Protein AF-A9DGT6-F1 (afdb_monomer_lite)

Structure (mmCIF, N/CA/C/O backbone):
data_AF-A9DGT6-F1
#
_entry.id   AF-A9DGT6-F1
#
loop_
_atom_site.group_PDB
_atom_site.id
_atom_site.type_symbol
_atom_site.label_atom_id
_atom_site.label_alt_id
_atom_site.label_comp_id
_atom_site.label_asym_id
_atom_site.label_entity_id
_atom_site.label_seq_id
_atom_site.pdbx_PDB_ins_code
_atom_site.Cartn_x
_atom_site.Cartn_y
_atom_site.Cartn_z
_atom_site.occupancy
_atom_site.B_iso_or_equiv
_atom_site.auth_seq_id
_atom_site.auth_comp_id
_atom_site.auth_asym_id
_atom_site.auth_atom_id
_atom_site.pdbx_PDB_model_num
ATOM 1 N N . MET A 1 1 ? -33.513 0.110 54.677 1.00 85.31 1 MET A N 1
ATOM 2 C CA . MET A 1 1 ? -32.196 0.785 54.602 1.00 85.31 1 MET A CA 1
ATOM 3 C C . MET A 1 1 ? -31.174 -0.052 53.843 1.00 85.31 1 MET A C 1
ATOM 5 O O . MET A 1 1 ? -30.821 0.344 52.745 1.00 85.31 1 MET A O 1
ATOM 9 N N . LEU A 1 2 ? -30.768 -1.227 54.339 1.00 92.75 2 LEU A N 1
ATOM 10 C CA . LEU A 1 2 ? -29.753 -2.070 53.679 1.00 92.75 2 LEU A CA 1
ATOM 11 C C . LEU A 1 2 ? -30.142 -2.521 52.258 1.00 92.75 2 LEU A C 1
ATOM 13 O O . LEU A 1 2 ? -29.362 -2.342 51.332 1.00 92.75 2 LEU A O 1
ATOM 17 N N . ALA A 1 3 ? -31.372 -3.009 52.060 1.00 93.19 3 ALA A N 1
ATOM 18 C CA . ALA A 1 3 ? -31.861 -3.398 50.732 1.00 93.19 3 ALA A CA 1
ATOM 19 C C . ALA A 1 3 ? -31.901 -2.222 49.734 1.00 93.19 3 ALA A C 1
ATOM 21 O O . ALA A 1 3 ? -31.545 -2.384 48.570 1.00 93.19 3 ALA A O 1
ATOM 22 N N . LEU A 1 4 ? -32.271 -1.024 50.202 1.00 93.12 4 LEU A N 1
ATOM 23 C CA . LEU A 1 4 ? -32.274 0.194 49.386 1.00 93.12 4 LEU A CA 1
ATOM 24 C C . LEU A 1 4 ? -30.843 0.597 49.000 1.00 93.12 4 LEU A C 1
ATOM 26 O O . LEU A 1 4 ? -30.585 0.884 47.837 1.00 93.12 4 LEU A O 1
ATOM 30 N N . ALA A 1 5 ? -29.907 0.553 49.952 1.00 91.56 5 ALA 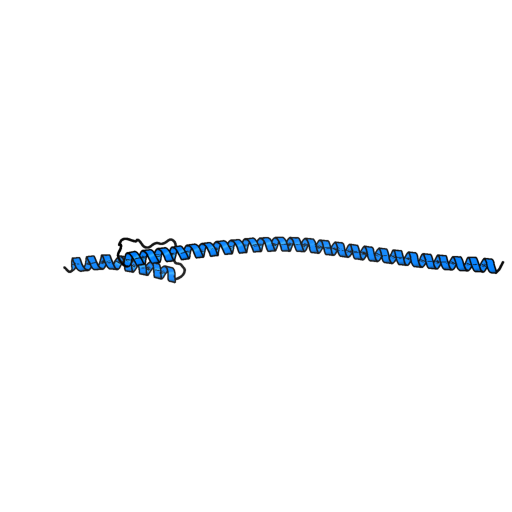A N 1
ATOM 31 C CA . ALA A 1 5 ? -28.498 0.847 49.702 1.00 91.56 5 ALA A CA 1
ATOM 32 C C . ALA A 1 5 ? -27.878 -0.129 48.686 1.00 91.56 5 ALA A C 1
ATOM 34 O O . ALA A 1 5 ? -27.199 0.307 47.761 1.00 91.56 5 ALA A O 1
ATOM 35 N N . ILE A 1 6 ? -28.169 -1.430 48.806 1.00 94.19 6 ILE A N 1
ATOM 36 C CA . ILE A 1 6 ? -27.725 -2.453 47.845 1.00 94.19 6 ILE A CA 1
ATOM 37 C C . ILE A 1 6 ? -28.311 -2.179 46.455 1.00 94.19 6 ILE A C 1
ATOM 39 O O . ILE A 1 6 ? -27.584 -2.227 45.465 1.00 94.19 6 ILE A O 1
ATOM 43 N N . SER A 1 7 ? -29.603 -1.850 46.376 1.00 92.81 7 SER A N 1
ATOM 44 C CA . SER A 1 7 ? -30.259 -1.536 45.105 1.00 92.81 7 SER A CA 1
ATOM 45 C C . SER A 1 7 ? -29.632 -0.319 44.420 1.00 92.81 7 SER A C 1
ATOM 47 O O . SER A 1 7 ? -29.391 -0.356 43.217 1.00 92.81 7 SER A O 1
ATOM 49 N N . VAL A 1 8 ? -29.337 0.747 45.169 1.00 87.88 8 VAL A N 1
ATOM 50 C CA . VAL A 1 8 ? -28.692 1.957 44.631 1.00 87.88 8 VAL A CA 1
ATOM 51 C C . VAL A 1 8 ? -27.269 1.655 44.162 1.00 87.88 8 VAL A C 1
ATOM 53 O O . VAL A 1 8 ? -26.900 2.024 43.048 1.00 87.88 8 VAL A O 1
ATOM 56 N N . LEU A 1 9 ? -26.487 0.927 44.968 1.00 88.25 9 LEU A N 1
ATOM 57 C CA . LEU A 1 9 ? -25.123 0.538 44.610 1.00 88.25 9 LEU A CA 1
ATOM 58 C C . LEU A 1 9 ? -25.105 -0.288 43.317 1.00 88.25 9 LEU A C 1
ATOM 60 O O . LEU A 1 9 ? -24.284 -0.044 42.438 1.00 88.25 9 LEU A O 1
ATOM 64 N N . TYR A 1 10 ? -26.046 -1.223 43.170 1.00 87.94 10 TYR A N 1
ATOM 65 C CA . TYR A 1 10 ? -26.164 -2.057 41.977 1.00 87.94 10 TYR A CA 1
ATOM 66 C C . TYR A 1 10 ? -26.467 -1.239 40.711 1.00 87.94 10 TYR A C 1
ATOM 68 O O . TYR A 1 10 ? -25.851 -1.465 39.667 1.00 87.94 10 TYR A O 1
ATOM 76 N N . VAL A 1 11 ? -27.371 -0.258 40.804 1.00 84.25 11 VAL A N 1
ATOM 77 C CA . VAL A 1 11 ? -27.734 0.618 39.676 1.00 84.25 11 VAL A CA 1
ATOM 78 C C . VAL A 1 11 ? -26.547 1.470 39.219 1.00 84.25 11 VAL A C 1
ATOM 80 O O . VAL A 1 11 ? -26.333 1.601 38.016 1.00 84.25 11 VAL A O 1
ATOM 83 N N . ILE A 1 12 ? -25.748 1.993 40.152 1.00 82.88 12 ILE A N 1
ATOM 84 C CA . ILE A 1 12 ? -24.580 2.835 39.841 1.00 82.88 12 ILE A CA 1
ATOM 85 C C . ILE A 1 12 ? -23.393 1.997 39.337 1.00 82.88 12 ILE A C 1
ATOM 87 O O . ILE A 1 12 ? -22.650 2.429 38.458 1.00 82.88 12 ILE A O 1
ATOM 91 N N . TYR A 1 13 ? -23.209 0.776 39.847 1.00 86.62 13 TYR A N 1
ATOM 92 C CA . TYR A 1 13 ? -22.051 -0.058 39.507 1.00 86.62 13 TYR A CA 1
ATOM 93 C C . TYR A 1 13 ? -22.166 -0.736 38.131 1.00 86.62 13 TYR A C 1
ATOM 95 O O . TYR A 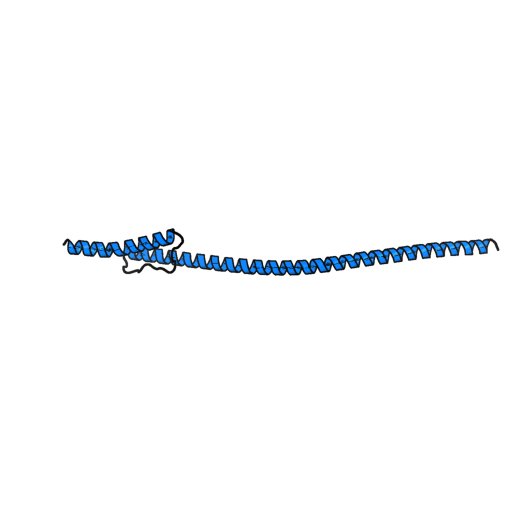1 13 ? -21.160 -0.952 37.452 1.00 86.62 13 TYR A O 1
ATOM 103 N N . LYS A 1 14 ? -23.388 -1.047 37.680 1.00 84.00 14 LYS A N 1
ATOM 104 C CA . LYS A 1 14 ? -23.642 -1.683 36.376 1.00 84.00 14 LYS A CA 1
ATOM 105 C C . LYS A 1 14 ? -23.048 -0.916 35.171 1.00 84.00 14 LYS A C 1
ATOM 107 O O . LYS A 1 14 ? -22.353 -1.554 34.380 1.00 84.00 14 LYS A O 1
ATOM 112 N N . PRO A 1 15 ? -23.264 0.403 34.994 1.00 81.62 15 PRO A N 1
ATOM 113 C CA . PRO A 1 15 ? -22.672 1.149 33.877 1.00 81.62 15 PRO A CA 1
ATOM 114 C C . PRO A 1 15 ? -21.138 1.229 33.939 1.00 81.62 15 PRO A C 1
ATOM 116 O O . PRO A 1 15 ? -20.490 1.205 32.896 1.00 81.62 15 PRO A O 1
ATOM 119 N N . ILE A 1 16 ? -20.539 1.235 35.136 1.00 85.38 16 ILE A N 1
ATOM 120 C CA . ILE A 1 16 ? -19.074 1.239 35.309 1.00 85.38 16 ILE A CA 1
ATOM 121 C C . ILE A 1 16 ? -18.452 -0.064 34.784 1.00 85.38 16 ILE A C 1
ATOM 123 O O . ILE A 1 16 ? -17.413 -0.041 34.123 1.00 85.38 16 ILE A O 1
ATOM 127 N N . LEU A 1 17 ? -19.093 -1.204 35.049 1.00 86.69 17 LEU A N 1
ATOM 128 C CA . LEU A 1 17 ? -18.658 -2.506 34.534 1.00 86.69 17 LEU A CA 1
ATOM 129 C C . LEU A 1 17 ? -18.689 -2.564 33.002 1.00 86.69 17 LEU A C 1
ATOM 131 O O . LEU A 1 17 ? -17.723 -3.030 32.403 1.00 86.69 17 LEU A O 1
ATOM 135 N N . LEU A 1 18 ? -19.752 -2.046 32.379 1.00 83.00 18 LEU A N 1
ATOM 136 C CA . LEU A 1 18 ? -19.877 -1.986 30.917 1.00 83.00 18 LEU A CA 1
ATOM 137 C C . LEU A 1 18 ? -18.813 -1.080 30.290 1.00 83.00 18 LEU A C 1
ATOM 139 O O . LEU A 1 18 ? -18.184 -1.453 29.301 1.00 83.00 18 LEU A O 1
ATOM 143 N N . LEU A 1 19 ? -18.568 0.085 30.896 1.00 84.81 19 LEU A N 1
ATOM 144 C CA . LEU A 1 19 ? -17.498 0.989 30.480 1.00 84.81 19 LEU A CA 1
ATOM 145 C C . LEU A 1 19 ? -16.134 0.289 30.531 1.00 84.81 19 LEU A C 1
ATOM 147 O O . LEU A 1 19 ? -15.380 0.334 29.561 1.00 84.81 19 LEU A O 1
ATOM 151 N N . LYS A 1 20 ? -15.833 -0.398 31.641 1.00 87.19 20 LYS A N 1
ATOM 152 C CA . LYS A 1 20 ? -14.595 -1.169 31.793 1.00 87.19 20 LYS A CA 1
ATOM 153 C C . LYS A 1 20 ? -14.464 -2.240 30.713 1.00 87.19 20 LYS A C 1
ATOM 155 O O . LYS A 1 20 ? -13.382 -2.386 30.155 1.00 87.19 20 LYS A O 1
ATOM 160 N N . GLU A 1 21 ? -15.528 -2.991 30.444 1.00 86.56 21 GLU A N 1
ATOM 161 C CA . GLU A 1 21 ? -15.513 -4.066 29.451 1.00 86.56 21 GLU A CA 1
ATOM 162 C C . GLU A 1 21 ? -15.178 -3.530 28.060 1.00 86.56 21 GLU A C 1
ATOM 164 O O . GLU A 1 21 ? -14.236 -4.016 27.442 1.00 86.56 21 GLU A O 1
ATOM 169 N N . ILE A 1 22 ? -15.862 -2.473 27.612 1.00 83.81 22 ILE A N 1
ATOM 170 C CA . ILE A 1 22 ? -15.613 -1.875 26.295 1.00 83.81 22 ILE A CA 1
ATOM 171 C C . ILE A 1 22 ? -14.199 -1.300 26.207 1.00 83.81 22 ILE A C 1
ATOM 173 O O . ILE A 1 22 ? -13.498 -1.556 25.236 1.00 83.81 22 ILE A O 1
ATOM 177 N N . VAL A 1 23 ? -13.733 -0.575 27.225 1.00 85.38 23 VAL A N 1
ATOM 178 C CA . VAL A 1 23 ? -12.372 -0.013 27.216 1.00 85.38 23 VAL A CA 1
ATOM 179 C C . VAL A 1 23 ? -11.307 -1.115 27.207 1.00 85.38 23 VAL A C 1
ATOM 181 O O . VAL A 1 23 ? -10.309 -0.998 26.498 1.00 85.38 23 VAL A O 1
ATOM 184 N N . MET A 1 24 ? -11.511 -2.198 27.962 1.00 86.06 24 MET A N 1
ATOM 185 C CA . MET A 1 24 ? -10.606 -3.351 27.947 1.00 86.06 24 MET A CA 1
ATOM 186 C C . MET A 1 24 ? -10.648 -4.125 26.629 1.00 86.06 24 MET A C 1
ATOM 188 O O . MET A 1 24 ? -9.651 -4.743 26.271 1.00 86.06 24 MET A O 1
ATOM 192 N N . ASP A 1 25 ? -11.783 -4.144 25.939 1.00 83.50 25 ASP A N 1
ATOM 193 C CA . ASP A 1 25 ? -11.907 -4.789 24.633 1.00 83.50 25 ASP A CA 1
ATOM 194 C C . ASP A 1 25 ? -11.197 -3.964 23.549 1.00 83.50 25 ASP A C 1
ATOM 196 O O . ASP A 1 25 ? -10.363 -4.481 22.805 1.00 83.50 25 ASP A O 1
ATOM 200 N N . LEU A 1 26 ? -11.413 -2.644 23.554 1.00 82.25 26 LEU A N 1
ATOM 201 C CA . LEU A 1 26 ? -10.717 -1.689 22.688 1.00 82.25 26 LEU A CA 1
ATOM 202 C C . LEU A 1 26 ? -9.195 -1.744 22.867 1.00 82.25 26 LEU A C 1
ATOM 204 O O . LEU A 1 26 ? -8.460 -1.741 21.882 1.00 82.25 26 LEU A O 1
ATOM 208 N N . SER A 1 27 ? -8.702 -1.838 24.106 1.00 82.50 27 SER A N 1
ATOM 209 C CA . SER A 1 27 ? -7.258 -1.854 24.374 1.00 82.50 27 SER A CA 1
ATOM 210 C C . SER A 1 27 ? -6.556 -3.145 23.948 1.00 82.50 27 SER A C 1
ATOM 212 O O . SER A 1 27 ? -5.338 -3.147 23.774 1.00 82.50 27 SER A O 1
ATOM 214 N N . LYS A 1 28 ? -7.298 -4.239 23.746 1.00 81.69 28 LYS A N 1
ATOM 215 C CA . LYS A 1 28 ? -6.751 -5.515 23.263 1.00 81.69 28 LYS A CA 1
ATOM 216 C C . LYS A 1 28 ? -6.584 -5.567 21.742 1.00 81.69 28 LYS A C 1
ATOM 218 O O . LYS A 1 28 ? -6.088 -6.569 21.239 1.00 81.69 28 LYS A O 1
ATOM 223 N N . GLY A 1 29 ? -7.002 -4.532 21.009 1.00 69.50 29 GLY A N 1
ATOM 224 C CA . GLY A 1 29 ? -6.848 -4.439 19.551 1.00 69.50 29 GLY A CA 1
ATOM 225 C C . GLY A 1 29 ? -7.868 -5.238 18.729 1.00 69.50 29 GLY A C 1
ATOM 226 O O . GLY A 1 29 ? -7.987 -5.000 17.534 1.00 69.50 29 GLY A O 1
ATOM 227 N N . ASN A 1 30 ? -8.654 -6.118 19.361 1.00 65.38 30 ASN A N 1
ATOM 228 C CA . ASN A 1 30 ? -9.785 -6.825 18.741 1.00 65.38 30 ASN A CA 1
ATOM 229 C C . ASN A 1 30 ? -11.129 -6.120 18.980 1.00 65.38 30 ASN A C 1
ATOM 231 O O . ASN A 1 30 ? -12.179 -6.692 18.692 1.00 65.38 30 ASN A O 1
ATOM 235 N N . GLY A 1 31 ? -11.095 -4.917 19.561 1.00 71.94 31 GLY A N 1
ATOM 236 C CA . GLY A 1 31 ? -12.285 -4.215 20.013 1.00 71.94 31 GLY A CA 1
ATOM 237 C C . GLY A 1 31 ? -13.252 -3.975 18.868 1.00 71.94 31 GLY A C 1
ATOM 238 O O . GLY A 1 31 ? -12.932 -3.282 17.901 1.00 71.94 31 GLY A O 1
ATOM 239 N N . ASP A 1 32 ? -14.446 -4.539 19.002 1.00 83.00 32 ASP A N 1
ATOM 240 C CA . ASP A 1 32 ? -15.536 -4.310 18.070 1.00 83.00 32 ASP A CA 1
ATOM 241 C C . ASP A 1 32 ? -15.945 -2.833 18.135 1.00 83.00 32 ASP A C 1
ATOM 243 O O . ASP A 1 32 ? -16.723 -2.404 18.995 1.00 83.00 32 ASP A O 1
ATOM 247 N N . LEU A 1 33 ? -15.408 -2.042 17.201 1.00 87.38 33 LEU A N 1
ATOM 248 C CA . LEU A 1 33 ? -15.663 -0.610 17.122 1.00 87.38 33 LEU A CA 1
ATOM 249 C C . LEU A 1 33 ? -17.125 -0.291 16.782 1.00 87.38 33 LEU A C 1
ATOM 251 O O . LEU A 1 33 ? -17.496 0.878 16.795 1.00 87.38 33 LEU A O 1
ATOM 255 N N . THR A 1 34 ? -17.976 -1.273 16.469 1.00 86.88 34 THR A N 1
ATOM 256 C CA . THR A 1 34 ? -19.414 -1.041 16.253 1.00 86.88 34 THR A CA 1
ATOM 257 C C . THR A 1 34 ? -20.189 -0.921 17.564 1.00 86.88 34 THR A C 1
ATOM 259 O O . THR A 1 34 ? -21.287 -0.360 17.585 1.00 86.88 34 THR A O 1
ATOM 262 N N . ARG A 1 35 ? -19.601 -1.363 18.683 1.00 84.62 35 ARG A N 1
ATOM 263 C CA . ARG A 1 35 ? -20.223 -1.259 20.004 1.00 84.62 35 ARG A CA 1
ATOM 264 C C . ARG A 1 35 ? -20.336 0.187 20.468 1.00 84.62 35 ARG A C 1
ATOM 266 O O . ARG A 1 35 ? -19.501 1.041 20.167 1.00 84.62 35 ARG A O 1
ATOM 273 N N . ARG A 1 36 ? -21.392 0.460 21.233 1.00 86.56 36 ARG A N 1
ATOM 274 C CA . ARG A 1 36 ? -21.665 1.763 21.846 1.00 86.56 36 ARG A CA 1
ATOM 275 C C . ARG A 1 36 ? -22.080 1.584 23.296 1.00 86.56 36 ARG A C 1
ATOM 277 O O . ARG A 1 36 ? -22.755 0.616 23.640 1.00 86.56 36 ARG A O 1
ATOM 284 N N . LEU A 1 37 ? -21.695 2.540 24.132 1.00 86.38 37 LEU A N 1
ATOM 285 C CA . LEU A 1 37 ? -22.189 2.666 25.496 1.00 86.38 37 LEU A CA 1
ATOM 286 C C . LEU A 1 37 ? -23.558 3.342 25.486 1.00 86.38 37 LEU A C 1
ATOM 288 O O . LEU A 1 37 ? -23.750 4.376 24.843 1.00 86.38 37 LEU A O 1
ATOM 292 N N . GLU A 1 38 ? -24.503 2.759 26.216 1.00 83.12 38 GLU A N 1
ATOM 293 C CA . GLU A 1 38 ? -25.842 3.314 26.383 1.00 83.12 38 GLU A CA 1
ATOM 294 C C . GLU A 1 38 ? -25.794 4.551 27.294 1.00 83.12 38 GLU A C 1
ATOM 296 O O . GLU A 1 38 ? -25.348 4.477 28.440 1.00 83.12 38 GLU A O 1
ATOM 301 N N . VAL A 1 39 ? -26.274 5.693 26.801 1.00 84.88 39 VAL A N 1
ATOM 302 C CA . VAL A 1 39 ? -26.288 6.956 27.552 1.00 84.88 39 VAL A CA 1
ATOM 303 C C . VAL A 1 39 ? -27.641 7.104 28.252 1.00 84.88 39 VAL A C 1
ATOM 305 O O . VAL A 1 39 ? -28.592 7.614 27.667 1.00 84.88 39 VAL A O 1
ATOM 308 N N . LYS A 1 40 ? -27.750 6.610 29.492 1.00 75.31 40 LYS A N 1
ATOM 309 C CA . LYS A 1 40 ? -29.014 6.648 30.265 1.00 75.31 40 LYS A CA 1
ATOM 310 C C . LYS A 1 40 ? -29.227 7.919 31.070 1.00 75.31 40 LYS A C 1
ATOM 312 O O . LYS A 1 40 ? -30.363 8.349 31.237 1.00 75.31 40 LYS A O 1
ATOM 317 N N . ASN A 1 41 ? -28.143 8.488 31.582 1.00 73.69 41 ASN A N 1
ATOM 318 C CA . ASN A 1 41 ? -28.184 9.578 32.546 1.00 73.69 41 ASN A CA 1
ATOM 319 C C . ASN A 1 41 ? -27.466 10.804 31.976 1.00 73.69 41 ASN A C 1
ATOM 321 O O . ASN A 1 41 ? -26.591 10.673 31.125 1.00 73.69 41 ASN A O 1
ATOM 325 N N . GLN A 1 42 ? -27.812 11.993 32.467 1.00 80.75 42 GLN A N 1
ATOM 326 C CA . GLN A 1 42 ? -27.084 13.242 32.186 1.00 80.75 42 GLN A CA 1
ATOM 327 C C . GLN A 1 42 ? -26.024 13.547 33.261 1.00 80.75 42 GLN A C 1
ATOM 329 O O . GLN A 1 42 ? -25.600 14.687 33.421 1.00 80.75 42 GLN A O 1
ATOM 334 N N . ASP A 1 43 ? -25.627 12.530 34.026 1.00 85.56 43 ASP A N 1
ATOM 335 C CA . ASP A 1 43 ? -24.569 12.619 35.029 1.00 85.56 43 ASP A CA 1
ATOM 336 C C . ASP A 1 43 ? -23.177 12.442 34.392 1.00 85.56 43 ASP A C 1
ATOM 338 O O . ASP A 1 43 ? -23.030 12.288 33.173 1.00 85.56 43 ASP A O 1
ATOM 342 N N . ASP A 1 44 ? -22.137 12.462 35.224 1.00 85.88 44 ASP A N 1
ATOM 343 C CA . ASP A 1 44 ? -20.749 12.310 34.782 1.00 85.88 44 ASP A CA 1
ATOM 344 C C . ASP A 1 44 ? -20.516 10.990 34.023 1.00 85.88 44 ASP A C 1
ATOM 346 O O . ASP A 1 44 ? -19.759 10.955 33.053 1.00 85.88 44 ASP A O 1
ATOM 350 N N . LEU A 1 45 ? -21.205 9.901 34.399 1.00 84.44 45 LEU A N 1
ATOM 351 C CA . LEU A 1 45 ? -21.094 8.614 33.700 1.00 84.44 45 LEU A CA 1
ATOM 352 C C . LEU A 1 45 ? -21.736 8.665 32.311 1.00 84.44 45 LEU A C 1
ATOM 354 O O . LEU A 1 45 ? -21.213 8.066 31.364 1.00 84.44 45 LEU A O 1
ATOM 358 N N . GLY A 1 46 ? -22.840 9.397 32.170 1.00 87.69 46 GLY A N 1
ATOM 359 C CA . GLY A 1 46 ? -23.441 9.707 30.877 1.00 87.69 46 GLY A CA 1
ATOM 360 C C . GLY A 1 46 ? -22.489 10.463 29.953 1.00 87.69 46 GLY A C 1
ATOM 361 O O . GLY A 1 46 ? -22.304 10.066 28.800 1.00 87.69 46 GLY A O 1
ATOM 362 N N . GLN A 1 47 ? -21.828 11.501 30.471 1.00 90.31 47 GLN A N 1
ATOM 363 C CA . GLN A 1 47 ? -20.847 12.290 29.716 1.00 90.31 47 GLN A CA 1
ATOM 364 C C . GLN A 1 47 ? -19.619 11.458 29.312 1.00 90.31 47 GLN A C 1
ATOM 366 O O . GLN A 1 47 ? -19.183 11.522 28.162 1.00 90.31 47 GLN A O 1
ATOM 371 N N . ILE A 1 48 ? -19.099 10.608 30.206 1.00 88.69 48 ILE A N 1
ATOM 372 C CA . ILE A 1 48 ? -18.002 9.679 29.879 1.00 88.69 48 ILE A CA 1
ATOM 373 C C . ILE A 1 48 ? -18.426 8.706 28.772 1.00 88.69 48 ILE A C 1
ATOM 375 O O . ILE A 1 48 ? -17.673 8.476 27.825 1.00 88.69 48 ILE A O 1
ATOM 379 N N . SER A 1 49 ? -19.645 8.167 28.852 1.00 89.25 49 SER A N 1
ATOM 380 C CA . SER A 1 49 ? -20.183 7.257 27.834 1.00 89.25 49 SER A CA 1
ATOM 381 C C . SER A 1 49 ? -20.274 7.929 26.460 1.00 89.25 49 SER A C 1
ATOM 383 O O . SER A 1 49 ? -19.899 7.326 25.454 1.00 89.25 49 SER A O 1
ATOM 385 N N . GLN A 1 50 ? -20.705 9.196 26.410 1.00 91.88 50 GLN A N 1
ATOM 386 C CA . GLN A 1 50 ? -20.695 9.998 25.181 1.00 91.88 50 GLN A CA 1
ATOM 387 C C . GLN A 1 50 ? -19.275 10.205 24.640 1.00 91.88 50 GLN A C 1
ATOM 389 O O . GLN A 1 50 ? -19.038 9.969 23.455 1.00 91.88 50 GLN A O 1
ATOM 394 N N . GLY A 1 51 ? -18.322 10.587 25.496 1.00 91.12 51 GLY A N 1
ATOM 395 C CA . GLY A 1 51 ? -16.926 10.794 25.103 1.00 91.12 51 GLY A CA 1
ATOM 396 C C . GLY A 1 51 ? -16.277 9.537 24.517 1.00 91.12 51 GLY A C 1
ATOM 397 O O . GLY A 1 51 ? -15.613 9.605 23.484 1.00 91.12 51 GLY A O 1
ATOM 398 N N . ILE A 1 52 ? -16.532 8.369 25.114 1.00 89.25 52 ILE A N 1
ATOM 399 C CA . ILE A 1 52 ? -16.052 7.084 24.588 1.00 89.25 52 ILE A CA 1
ATOM 400 C C . ILE A 1 52 ? -16.715 6.738 23.254 1.00 89.25 52 ILE A C 1
ATOM 402 O O . ILE A 1 52 ? -16.022 6.323 22.328 1.00 89.25 52 ILE A O 1
ATOM 406 N N . ASN A 1 53 ? -18.026 6.944 23.109 1.00 91.56 53 ASN A N 1
ATOM 407 C CA . ASN A 1 53 ? -18.701 6.721 21.829 1.00 91.56 53 ASN A CA 1
ATOM 408 C C . ASN A 1 53 ? -18.111 7.599 20.713 1.00 91.56 53 ASN A C 1
ATOM 410 O O . ASN A 1 53 ? -17.909 7.111 19.601 1.00 91.56 53 ASN A O 1
ATOM 414 N N . GLN A 1 54 ? -17.793 8.864 21.012 1.00 94.44 54 GLN A N 1
ATOM 415 C CA . GLN A 1 54 ? -17.138 9.762 20.059 1.00 94.44 54 GLN A CA 1
ATOM 416 C C . GLN A 1 54 ? -15.717 9.300 19.723 1.00 94.44 54 GLN A C 1
ATOM 418 O O . GLN A 1 54 ? -15.320 9.318 18.560 1.00 94.44 54 GLN A O 1
ATOM 423 N N . PHE A 1 55 ? -14.954 8.851 20.720 1.00 91.12 55 PHE A N 1
ATOM 424 C CA . PHE A 1 55 ? -13.623 8.290 20.504 1.00 91.12 55 PHE A CA 1
ATOM 425 C C . PHE A 1 55 ? -13.662 7.060 19.585 1.00 91.12 55 PHE A C 1
ATOM 427 O O . PHE A 1 55 ? -12.900 6.993 18.622 1.00 91.12 55 PHE A O 1
ATOM 434 N N . ILE A 1 56 ? -14.593 6.130 19.823 1.00 91.50 56 ILE A N 1
ATOM 435 C CA . ILE A 1 56 ? -14.796 4.955 18.967 1.00 91.50 56 ILE A CA 1
ATOM 436 C C . ILE A 1 56 ? -15.168 5.383 17.542 1.00 91.50 56 ILE A C 1
ATOM 438 O O . ILE A 1 56 ? -14.613 4.847 16.588 1.00 91.50 56 ILE A O 1
ATOM 442 N N . ALA A 1 57 ? -16.064 6.361 17.378 1.00 94.38 57 ALA A N 1
ATOM 443 C CA . ALA A 1 57 ? -16.436 6.871 16.058 1.00 94.38 57 ALA A CA 1
ATOM 444 C C . ALA A 1 57 ? -15.228 7.456 15.305 1.00 94.38 57 ALA A C 1
ATOM 446 O O . ALA A 1 57 ? -15.030 7.154 14.131 1.00 94.38 57 ALA A O 1
ATOM 447 N N . ASN A 1 58 ? -14.378 8.224 15.990 1.00 94.88 58 ASN A N 1
ATOM 448 C CA . ASN A 1 58 ? -13.160 8.774 15.394 1.00 94.88 58 ASN A CA 1
ATOM 449 C C . ASN A 1 58 ? -12.177 7.667 14.982 1.00 94.88 58 ASN A C 1
ATOM 451 O O . ASN A 1 58 ? -11.596 7.737 13.900 1.00 94.88 58 ASN A O 1
ATOM 455 N N . LEU A 1 59 ? -12.022 6.626 15.810 1.00 92.44 59 LEU A N 1
ATOM 456 C CA . LEU A 1 59 ? -11.212 5.457 15.461 1.00 92.44 59 LEU A CA 1
ATOM 457 C C . LEU A 1 59 ? -11.766 4.718 14.239 1.00 92.44 59 LEU A C 1
ATOM 459 O O . LEU A 1 59 ? -10.992 4.329 13.370 1.00 92.44 59 LEU A O 1
ATOM 463 N N . GLN A 1 60 ? -13.087 4.547 14.135 1.00 93.06 60 GLN A N 1
ATOM 464 C CA . GLN A 1 60 ? -13.701 3.934 12.954 1.00 93.06 60 GLN A CA 1
ATOM 465 C C . GLN A 1 60 ? -13.412 4.731 11.684 1.00 93.06 60 GLN A C 1
ATOM 467 O O . GLN A 1 60 ? -13.015 4.136 10.686 1.00 93.06 60 GLN A O 1
ATOM 472 N N . SER A 1 61 ? -13.572 6.056 11.723 1.00 96.25 61 SER A N 1
ATOM 473 C CA . SER A 1 61 ? -13.261 6.919 10.579 1.00 96.25 61 SER A CA 1
ATOM 474 C C . SER A 1 61 ? -11.796 6.796 10.167 1.00 96.25 61 SER A C 1
ATOM 476 O O . SER A 1 61 ? -11.514 6.561 8.997 1.00 96.25 61 SER A O 1
ATOM 478 N N . MET A 1 62 ? -10.870 6.839 11.131 1.00 95.94 62 MET A N 1
ATOM 479 C CA . MET A 1 62 ? -9.443 6.648 10.859 1.00 95.94 62 MET A CA 1
ATOM 480 C C . MET A 1 62 ? -9.161 5.276 10.225 1.00 95.94 62 MET A C 1
ATOM 482 O O . MET A 1 62 ? -8.416 5.188 9.254 1.00 95.94 62 MET A O 1
ATOM 486 N N . MET A 1 63 ? -9.780 4.200 10.720 1.00 93.88 63 MET A N 1
ATOM 487 C CA . MET A 1 63 ? -9.614 2.861 10.142 1.00 93.88 63 MET A CA 1
ATOM 488 C C . MET A 1 63 ? -10.175 2.758 8.716 1.00 93.88 63 MET A C 1
ATOM 490 O O . MET A 1 63 ? -9.584 2.080 7.876 1.00 93.88 63 MET A O 1
ATOM 494 N N . LEU A 1 64 ? -11.285 3.439 8.422 1.00 95.75 64 LEU A N 1
ATOM 495 C CA . LEU A 1 64 ? -11.848 3.511 7.071 1.00 95.75 64 LEU A CA 1
ATOM 496 C C . LEU A 1 64 ? -10.937 4.290 6.115 1.00 95.75 64 LEU A C 1
ATOM 498 O O . LEU A 1 64 ? -10.733 3.853 4.984 1.00 95.75 64 LEU A O 1
ATOM 502 N N . GLU A 1 65 ? -10.345 5.394 6.569 1.00 97.38 65 GLU A N 1
ATOM 503 C CA . GLU A 1 65 ? -9.361 6.158 5.791 1.00 97.38 65 GLU A CA 1
ATOM 504 C C . GLU A 1 65 ? -8.099 5.336 5.499 1.00 97.38 65 GLU A C 1
ATOM 506 O O . GLU A 1 65 ? -7.585 5.361 4.376 1.00 97.38 65 GLU A O 1
ATOM 511 N N . VAL A 1 66 ? -7.622 4.560 6.479 1.00 97.12 66 VAL A N 1
ATOM 512 C CA . VAL A 1 66 ? -6.505 3.622 6.292 1.00 97.12 66 VAL A CA 1
ATOM 513 C C . VAL A 1 66 ? -6.865 2.567 5.249 1.00 97.12 66 VAL A C 1
ATOM 515 O O . VAL A 1 66 ? -6.094 2.361 4.315 1.00 97.12 66 VAL A O 1
ATOM 518 N N . LEU A 1 67 ? -8.048 1.952 5.347 1.00 96.94 67 LEU A N 1
ATOM 519 C CA . LEU A 1 67 ? -8.515 0.963 4.373 1.00 96.94 67 LEU A CA 1
ATOM 520 C C . LEU A 1 67 ? -8.589 1.558 2.961 1.00 96.94 67 LEU A C 1
ATOM 522 O O . LEU A 1 67 ? -8.079 0.966 2.011 1.00 96.94 67 LEU A O 1
ATOM 526 N N . GLN A 1 68 ? -9.179 2.746 2.820 1.00 97.81 68 GLN A N 1
ATOM 527 C CA . GLN A 1 68 ? -9.263 3.442 1.539 1.00 97.81 68 GLN A CA 1
ATOM 528 C C . GLN A 1 68 ? -7.866 3.733 0.972 1.00 97.81 68 GLN A C 1
ATOM 530 O O . GLN A 1 68 ? -7.613 3.486 -0.208 1.00 97.81 68 GLN A O 1
ATOM 535 N N . SER A 1 69 ? -6.937 4.189 1.811 1.00 97.81 69 SER A N 1
ATOM 536 C CA . SER A 1 69 ? -5.552 4.447 1.409 1.00 97.81 69 SER A CA 1
ATOM 537 C C . SER A 1 69 ? -4.850 3.170 0.942 1.00 97.81 69 SER A C 1
ATOM 539 O O . SER A 1 69 ? -4.197 3.185 -0.101 1.00 97.81 69 SER A O 1
ATOM 541 N N . SER A 1 70 ? -5.040 2.049 1.643 1.00 97.94 70 SER A N 1
ATOM 542 C CA . SER A 1 70 ? -4.529 0.741 1.220 1.00 97.94 70 SER A CA 1
ATOM 543 C C . SER A 1 70 ? -5.085 0.325 -0.144 1.00 97.94 70 SER A C 1
ATOM 545 O O . SER A 1 70 ? -4.306 -0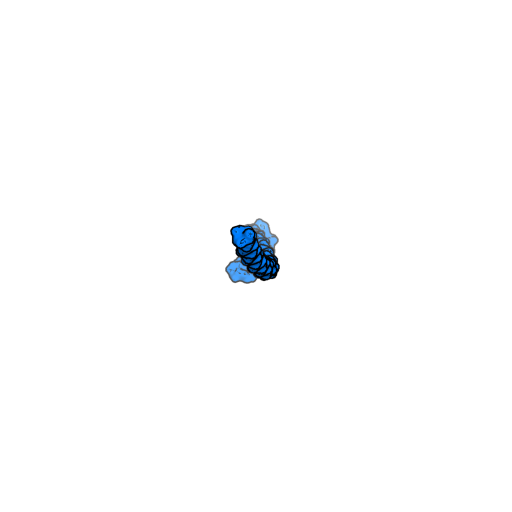.018 -1.026 1.00 97.94 70 SER A O 1
ATOM 547 N N . THR A 1 71 ? -6.396 0.459 -0.379 1.00 97.81 71 THR A N 1
ATOM 548 C CA . THR A 1 71 ? -6.981 0.129 -1.696 1.00 97.81 71 THR A CA 1
ATOM 549 C C . THR A 1 71 ? -6.444 1.016 -2.824 1.00 97.81 71 THR A C 1
ATOM 551 O O . THR A 1 71 ? -6.227 0.551 -3.945 1.00 97.81 71 THR A O 1
ATOM 554 N N . HIS A 1 72 ? -6.176 2.294 -2.538 1.00 97.50 72 HIS A N 1
ATOM 555 C CA . HIS A 1 72 ? -5.563 3.198 -3.505 1.00 97.50 72 HIS A CA 1
ATOM 556 C C . HIS A 1 72 ? -4.121 2.781 -3.826 1.00 97.50 72 HIS A C 1
ATOM 558 O O . HIS A 1 72 ? -3.726 2.794 -4.994 1.00 97.50 72 HIS A O 1
ATOM 564 N N . ILE A 1 73 ? -3.345 2.372 -2.817 1.00 98.12 73 ILE A N 1
ATOM 565 C CA . ILE A 1 73 ? -1.995 1.829 -3.009 1.00 98.12 73 ILE A CA 1
ATOM 566 C C . ILE A 1 73 ? -2.048 0.569 -3.877 1.00 98.12 73 ILE A C 1
ATOM 568 O O . ILE A 1 73 ? -1.334 0.514 -4.875 1.00 98.12 73 ILE A O 1
ATOM 572 N N . ASP A 1 74 ? -2.935 -0.381 -3.577 1.00 97.81 74 ASP A N 1
ATOM 573 C CA . ASP A 1 74 ? -3.075 -1.621 -4.353 1.00 97.81 74 ASP A CA 1
ATOM 574 C C . ASP A 1 74 ? -3.382 -1.334 -5.831 1.00 97.81 74 ASP A C 1
ATOM 576 O O . ASP A 1 74 ? -2.714 -1.849 -6.729 1.00 97.81 74 ASP A O 1
ATOM 580 N N . SER A 1 75 ? -4.335 -0.434 -6.105 1.00 97.81 75 SER A N 1
ATOM 581 C CA . SER A 1 75 ? -4.648 -0.035 -7.485 1.00 97.81 75 SER A CA 1
ATOM 582 C C . SER A 1 75 ? -3.480 0.666 -8.190 1.00 97.81 75 SER A C 1
ATOM 584 O O . SER A 1 75 ? -3.272 0.481 -9.390 1.00 97.81 75 SER A O 1
ATOM 586 N N . SER A 1 76 ? -2.692 1.452 -7.452 1.00 98.00 76 SER A N 1
ATOM 587 C CA . SER A 1 76 ? -1.514 2.140 -7.985 1.00 98.00 76 SER A CA 1
ATOM 588 C C . SER A 1 76 ? -0.404 1.149 -8.335 1.00 98.00 76 SER A C 1
ATOM 590 O O . SER A 1 76 ? 0.251 1.311 -9.361 1.00 98.00 76 SER A O 1
ATOM 592 N N . VAL A 1 77 ? -0.224 0.102 -7.526 1.00 98.25 77 VAL A N 1
ATOM 593 C CA . VAL A 1 77 ? 0.730 -0.983 -7.790 1.00 98.25 77 VAL A CA 1
ATOM 594 C C . VAL A 1 77 ? 0.328 -1.778 -9.032 1.00 98.25 77 VAL A C 1
ATOM 596 O O . VAL A 1 77 ? 1.182 -2.039 -9.877 1.00 98.25 77 VAL A O 1
ATOM 599 N N . GLU A 1 78 ? -0.956 -2.105 -9.199 1.00 98.06 78 GLU A N 1
ATOM 600 C CA . GLU A 1 78 ? -1.420 -2.821 -10.398 1.00 98.06 78 GLU A CA 1
ATOM 601 C C . GLU A 1 78 ? -1.219 -1.983 -11.671 1.00 98.06 78 GLU A C 1
ATOM 603 O O . GLU A 1 78 ? -0.747 -2.484 -12.694 1.00 98.06 78 GLU A O 1
ATOM 608 N N . ARG A 1 79 ? -1.487 -0.673 -11.596 1.00 98.12 79 ARG A N 1
ATOM 609 C CA . ARG A 1 79 ? -1.179 0.254 -12.693 1.00 98.12 79 ARG A CA 1
ATOM 610 C C . ARG A 1 79 ? 0.314 0.304 -13.005 1.00 98.12 79 ARG A C 1
ATOM 612 O O . ARG A 1 79 ? 0.680 0.178 -14.168 1.00 98.12 79 ARG A O 1
ATOM 619 N N . LEU A 1 80 ? 1.166 0.444 -11.988 1.00 98.19 80 LEU A N 1
ATOM 620 C CA . LEU A 1 80 ? 2.622 0.473 -12.153 1.00 98.19 80 LEU A CA 1
ATOM 621 C C . LEU A 1 80 ? 3.134 -0.806 -12.831 1.00 98.19 80 LEU A C 1
ATOM 623 O O . LEU A 1 80 ? 4.012 -0.751 -13.694 1.00 98.19 80 LEU A O 1
ATOM 627 N N . LYS A 1 81 ? 2.575 -1.961 -12.461 1.00 98.25 81 LYS A N 1
ATOM 628 C CA . LYS A 1 81 ? 2.898 -3.247 -13.079 1.00 98.25 81 LYS A CA 1
ATOM 629 C C . LYS A 1 81 ? 2.541 -3.251 -14.567 1.00 98.25 81 LYS A C 1
ATOM 631 O O . LYS A 1 81 ? 3.403 -3.563 -15.384 1.00 98.25 81 LYS A O 1
ATOM 636 N N . SER A 1 82 ? 1.322 -2.841 -14.920 1.00 98.00 82 SER A N 1
ATOM 637 C CA . SER A 1 82 ? 0.889 -2.751 -16.320 1.00 98.00 82 SER A CA 1
ATOM 638 C C . SER A 1 82 ? 1.737 -1.763 -17.132 1.00 98.00 82 SER A C 1
ATOM 640 O O . SER A 1 82 ? 2.149 -2.075 -18.249 1.00 98.00 82 SER A O 1
ATOM 642 N N . GLU A 1 83 ? 2.066 -0.601 -16.560 1.00 98.25 83 GLU A N 1
ATOM 643 C CA . GLU A 1 83 ? 2.952 0.384 -17.191 1.00 98.25 83 GLU A CA 1
ATOM 644 C C . GLU A 1 83 ? 4.361 -0.188 -17.406 1.00 98.25 83 GLU A C 1
ATOM 646 O O . GLU A 1 83 ? 4.943 -0.008 -18.473 1.00 98.25 83 GLU A O 1
ATOM 651 N N . THR A 1 84 ? 4.892 -0.944 -16.441 1.00 98.25 84 THR A N 1
ATOM 652 C CA . THR A 1 84 ? 6.200 -1.611 -16.556 1.00 98.25 84 THR A CA 1
ATOM 653 C C . THR A 1 84 ? 6.203 -2.676 -17.655 1.00 98.25 84 THR A C 1
ATOM 655 O O . THR A 1 84 ? 7.149 -2.748 -18.440 1.00 98.25 84 THR A O 1
ATOM 658 N N . GLU A 1 85 ? 5.147 -3.485 -17.753 1.00 98.00 85 GLU A N 1
ATOM 659 C CA . GLU A 1 85 ? 4.986 -4.480 -18.821 1.00 98.00 85 GLU A CA 1
ATOM 660 C C . GLU A 1 85 ? 4.925 -3.814 -20.203 1.00 98.00 85 GLU A C 1
ATOM 662 O O . GLU A 1 85 ? 5.647 -4.219 -21.118 1.00 98.00 85 GLU A O 1
ATOM 667 N N . ALA A 1 86 ? 4.144 -2.740 -20.346 1.00 97.94 86 ALA A N 1
ATOM 668 C CA . ALA A 1 86 ? 4.091 -1.958 -21.579 1.00 97.94 86 ALA A CA 1
ATOM 669 C C . ALA A 1 86 ? 5.462 -1.363 -21.939 1.00 97.94 86 ALA A C 1
ATOM 671 O O . ALA A 1 86 ? 5.887 -1.427 -23.095 1.00 97.94 86 ALA A O 1
ATOM 672 N N . ASN A 1 87 ? 6.190 -0.841 -20.950 1.00 98.00 87 ASN A N 1
ATOM 673 C CA . ASN A 1 87 ? 7.509 -0.260 -21.167 1.00 98.00 87 ASN A CA 1
ATOM 674 C C . ASN A 1 87 ? 8.531 -1.315 -21.624 1.00 98.00 87 ASN A C 1
ATOM 676 O O . ASN A 1 87 ? 9.328 -1.051 -22.520 1.00 98.00 87 ASN A O 1
ATOM 680 N N . ASN A 1 88 ? 8.466 -2.538 -21.088 1.00 98.00 88 ASN A N 1
ATOM 681 C CA . ASN A 1 88 ? 9.295 -3.653 -21.554 1.00 98.00 88 ASN A CA 1
ATOM 682 C C . ASN A 1 88 ? 9.021 -4.005 -23.024 1.00 98.00 88 ASN A C 1
ATOM 684 O O . ASN A 1 88 ? 9.962 -4.259 -23.777 1.00 98.00 88 ASN A O 1
ATOM 688 N N . HIS A 1 89 ? 7.758 -3.981 -23.458 1.00 97.38 89 HIS A N 1
ATOM 689 C CA . HIS A 1 89 ? 7.417 -4.186 -24.869 1.00 97.38 89 HIS A CA 1
ATOM 690 C C . HIS A 1 89 ? 7.977 -3.083 -25.772 1.00 97.38 89 HIS A C 1
ATOM 692 O O . HIS A 1 89 ? 8.522 -3.380 -26.836 1.00 97.38 89 HIS A O 1
ATOM 698 N N . ILE A 1 90 ? 7.884 -1.824 -25.341 1.00 97.88 90 ILE A N 1
ATOM 699 C CA . ILE A 1 90 ? 8.443 -0.679 -26.072 1.00 97.88 90 ILE A CA 1
ATOM 700 C C . ILE A 1 90 ? 9.970 -0.796 -26.169 1.00 97.88 90 ILE A C 1
ATOM 702 O O . ILE A 1 90 ? 10.534 -0.629 -27.248 1.00 97.88 90 ILE A O 1
ATOM 706 N N . LEU A 1 91 ? 10.645 -1.147 -25.072 1.00 98.06 91 LEU A N 1
ATOM 707 C CA . LEU A 1 91 ? 12.093 -1.355 -25.058 1.00 98.06 91 LEU A CA 1
ATOM 708 C C . LEU A 1 91 ? 12.532 -2.487 -25.993 1.00 98.06 91 LEU A C 1
ATOM 710 O O . LEU A 1 91 ? 13.523 -2.333 -26.705 1.00 98.06 91 LEU A O 1
ATOM 714 N N . ALA A 1 92 ? 11.787 -3.593 -26.041 1.00 97.50 92 ALA A N 1
ATOM 715 C CA . ALA A 1 92 ? 12.060 -4.672 -26.986 1.00 97.50 92 ALA A CA 1
ATOM 716 C C . ALA A 1 92 ? 11.928 -4.198 -28.445 1.00 97.50 92 ALA A C 1
ATOM 718 O O . ALA A 1 92 ? 12.788 -4.501 -29.271 1.00 97.50 92 ALA A O 1
ATOM 719 N N . ALA A 1 93 ? 10.901 -3.400 -28.755 1.00 97.12 93 ALA A N 1
ATOM 720 C CA . ALA A 1 93 ? 10.734 -2.820 -30.086 1.00 97.12 93 ALA A CA 1
ATOM 721 C C . ALA A 1 93 ? 11.886 -1.866 -30.453 1.00 97.12 93 ALA A C 1
ATOM 723 O O . ALA A 1 93 ? 12.416 -1.949 -31.561 1.00 97.12 93 ALA A O 1
ATOM 724 N N . HIS A 1 94 ? 12.325 -1.014 -29.520 1.00 96.75 94 HIS A N 1
ATOM 725 C CA . HIS A 1 94 ? 13.474 -0.129 -29.726 1.00 96.75 94 HIS A CA 1
ATOM 726 C C . HIS A 1 94 ? 14.789 -0.885 -29.927 1.00 96.75 94 HIS A C 1
ATOM 728 O O . HIS A 1 9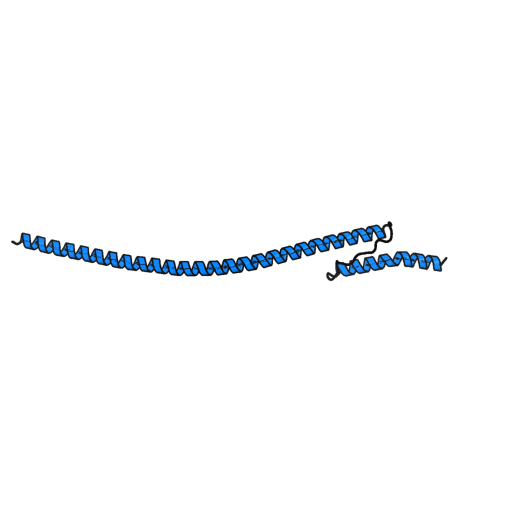4 ? 15.614 -0.457 -30.735 1.00 96.75 94 HIS A O 1
ATOM 734 N N . ALA A 1 95 ? 14.993 -2.009 -29.235 1.00 97.12 95 ALA A N 1
ATOM 735 C CA . ALA A 1 95 ? 16.159 -2.859 -29.461 1.00 97.12 95 ALA A CA 1
ATOM 736 C C . ALA A 1 95 ? 16.184 -3.374 -30.910 1.00 97.12 95 ALA A C 1
ATOM 738 O O . ALA A 1 95 ? 17.176 -3.189 -31.612 1.00 97.12 95 ALA A O 1
ATOM 739 N N . THR A 1 96 ? 15.058 -3.904 -31.399 1.00 97.12 96 THR A N 1
ATOM 740 C CA . THR A 1 96 ? 14.925 -4.347 -32.796 1.00 97.12 96 THR A CA 1
ATOM 741 C C . THR A 1 96 ? 15.099 -3.204 -33.801 1.00 97.12 96 THR A C 1
ATOM 743 O O . THR A 1 96 ? 15.683 -3.390 -34.866 1.00 97.12 96 THR A O 1
ATOM 746 N N . GLU A 1 97 ? 14.590 -2.008 -33.507 1.00 97.12 97 GLU A N 1
ATOM 747 C CA . GLU A 1 97 ? 14.790 -0.838 -34.369 1.00 97.12 97 GLU A CA 1
ATOM 748 C C . GLU A 1 97 ? 16.264 -0.414 -34.419 1.00 97.12 97 GLU A C 1
ATOM 750 O O . GLU A 1 97 ? 16.790 -0.124 -35.492 1.00 97.12 97 GLU A O 1
ATOM 755 N N . THR A 1 98 ? 16.956 -0.467 -33.282 1.00 96.44 98 THR A N 1
ATOM 756 C CA . THR A 1 98 ? 18.393 -0.181 -33.197 1.00 96.44 98 THR A CA 1
ATOM 757 C C . THR A 1 98 ? 19.207 -1.181 -34.017 1.00 96.44 98 THR A C 1
ATOM 759 O O . THR A 1 98 ? 20.095 -0.773 -34.762 1.00 96.44 98 THR A O 1
ATOM 762 N N . GLU A 1 99 ? 18.876 -2.474 -33.956 1.00 96.19 99 GLU A N 1
ATOM 763 C CA . GLU A 1 99 ? 19.504 -3.506 -34.797 1.00 96.19 99 GLU A CA 1
ATOM 764 C C . GLU A 1 99 ? 19.334 -3.209 -36.293 1.00 96.19 99 GLU A C 1
ATOM 766 O O . GLU A 1 99 ? 20.290 -3.322 -37.060 1.00 96.19 99 GLU A O 1
ATOM 771 N N . LYS A 1 100 ? 18.146 -2.756 -36.715 1.00 95.75 100 LYS A N 1
ATOM 772 C CA . LYS A 1 100 ? 17.907 -2.352 -38.111 1.00 95.75 100 LYS A CA 1
ATOM 773 C C . LYS A 1 100 ? 18.740 -1.142 -38.520 1.00 95.75 100 LYS A C 1
ATOM 775 O O . LYS A 1 100 ? 19.231 -1.104 -39.643 1.00 95.75 100 LYS A O 1
ATOM 780 N N . ILE A 1 101 ? 18.907 -0.164 -37.630 1.00 96.12 101 ILE A N 1
ATOM 781 C CA . ILE A 1 101 ? 19.762 1.003 -37.889 1.00 96.12 101 ILE A CA 1
ATOM 782 C C . ILE A 1 101 ? 21.216 0.562 -38.070 1.00 96.12 101 ILE A C 1
ATOM 784 O O . ILE A 1 101 ? 21.872 1.015 -39.004 1.00 96.12 101 ILE A O 1
ATOM 788 N N . VAL A 1 102 ? 21.711 -0.339 -37.217 1.00 95.25 102 VAL A N 1
ATOM 789 C CA . VAL A 1 102 ? 23.067 -0.895 -37.349 1.00 95.25 102 VAL A CA 1
ATOM 790 C C . VAL A 1 102 ? 23.231 -1.601 -38.693 1.00 95.25 102 VAL A C 1
ATOM 792 O O . VAL A 1 102 ? 24.183 -1.302 -39.409 1.00 95.25 102 VAL A O 1
ATOM 795 N N . ALA A 1 103 ? 22.278 -2.455 -39.074 1.00 94.94 103 ALA A N 1
ATOM 796 C CA . ALA A 1 103 ? 22.306 -3.140 -40.365 1.00 94.94 103 ALA A CA 1
ATOM 797 C C . ALA A 1 103 ? 22.317 -2.155 -41.551 1.00 94.94 103 ALA A C 1
ATOM 799 O O . ALA A 1 103 ? 23.099 -2.320 -42.482 1.00 94.94 103 ALA A O 1
ATOM 800 N N . ALA A 1 104 ? 21.513 -1.088 -41.498 1.00 95.31 104 ALA A N 1
ATOM 801 C CA . ALA A 1 104 ? 21.499 -0.056 -42.5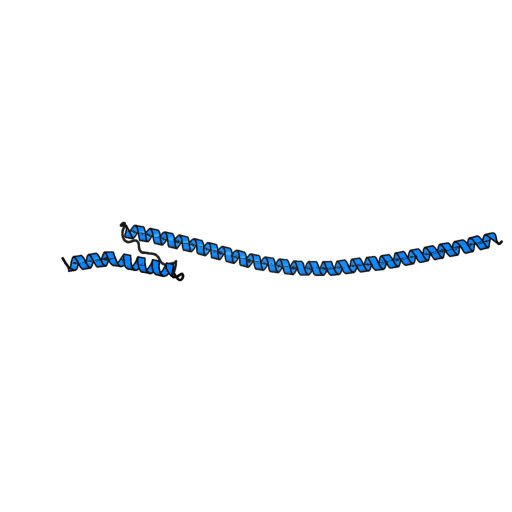36 1.00 95.31 104 ALA A CA 1
ATOM 802 C C . ALA A 1 104 ? 22.828 0.720 -42.620 1.00 95.31 104 ALA A C 1
ATOM 804 O O . ALA A 1 104 ? 23.266 1.089 -43.709 1.00 95.31 104 ALA A O 1
ATOM 805 N N . ILE A 1 105 ? 23.490 0.969 -41.485 1.00 93.38 105 ILE A N 1
ATOM 806 C CA . ILE A 1 105 ? 24.825 1.586 -41.454 1.00 93.38 105 ILE A CA 1
ATOM 807 C C . ILE A 1 105 ? 25.868 0.652 -42.077 1.00 93.38 105 ILE A C 1
ATOM 809 O O . ILE A 1 105 ? 26.740 1.121 -42.809 1.00 93.38 105 ILE A O 1
ATOM 813 N N . GLU A 1 106 ? 25.784 -0.649 -41.803 1.00 93.44 106 GLU A N 1
ATOM 814 C CA . GLU A 1 106 ? 26.685 -1.654 -42.368 1.00 93.44 106 GLU A CA 1
ATOM 815 C C . GLU A 1 106 ? 26.529 -1.734 -43.896 1.00 93.44 106 GLU A C 1
ATOM 817 O O . GLU A 1 106 ? 27.513 -1.572 -44.617 1.00 93.44 106 GLU A O 1
ATOM 822 N N . GLU A 1 107 ? 25.292 -1.809 -44.397 1.00 93.19 107 GLU A N 1
ATOM 823 C CA . GLU A 1 107 ? 24.981 -1.764 -45.835 1.00 93.19 107 GLU A CA 1
ATOM 824 C C . GLU A 1 107 ? 25.462 -0.457 -46.498 1.00 93.19 107 GLU A C 1
ATOM 826 O O . GLU A 1 107 ? 26.039 -0.458 -47.593 1.00 93.19 107 GLU A O 1
ATOM 831 N N . MET A 1 108 ? 25.287 0.684 -45.825 1.00 92.38 108 MET A N 1
ATOM 832 C CA . MET A 1 108 ? 25.773 1.980 -46.309 1.00 92.38 108 MET A CA 1
ATOM 833 C C . MET A 1 108 ? 27.309 2.037 -46.358 1.00 92.38 108 MET A C 1
ATOM 835 O O . MET A 1 108 ? 27.878 2.613 -47.291 1.00 92.38 108 MET A O 1
ATOM 839 N N . SER A 1 109 ? 27.991 1.431 -45.384 1.00 91.25 109 SER A N 1
ATOM 840 C CA . SER A 1 109 ? 29.454 1.323 -45.348 1.00 91.25 109 SER A CA 1
ATOM 841 C C . SER A 1 109 ? 29.976 0.460 -46.497 1.00 91.25 109 SER A C 1
ATOM 843 O O . SER A 1 109 ? 30.901 0.865 -47.207 1.00 91.25 109 SER A O 1
ATOM 845 N N . GLU A 1 110 ? 29.341 -0.688 -46.748 1.00 90.69 110 GLU A N 1
ATOM 846 C CA . GLU A 1 110 ? 29.654 -1.543 -47.897 1.00 90.69 110 GLU A CA 1
ATOM 847 C C . GLU A 1 110 ? 29.457 -0.801 -49.222 1.00 90.69 110 GLU A C 1
ATOM 849 O O . GLU A 1 110 ? 30.336 -0.822 -50.087 1.00 90.69 110 GLU A O 1
ATOM 854 N N . THR A 1 111 ? 28.344 -0.076 -49.361 1.00 91.38 111 THR A N 1
ATOM 855 C CA . THR A 1 111 ? 28.053 0.736 -50.549 1.00 91.38 111 THR A CA 1
ATOM 856 C C . THR A 1 111 ? 29.124 1.807 -50.766 1.00 91.38 111 THR A C 1
ATOM 858 O O . THR A 1 111 ? 29.686 1.907 -51.855 1.00 91.38 111 THR A O 1
ATOM 861 N N . THR A 1 112 ? 29.491 2.545 -49.716 1.00 90.00 112 THR A N 1
ATOM 862 C CA . THR A 1 112 ? 30.528 3.594 -49.771 1.00 90.00 112 THR A CA 1
ATOM 863 C C . THR A 1 112 ? 31.907 3.019 -50.120 1.00 90.00 112 THR A C 1
ATOM 865 O O . THR A 1 112 ? 32.672 3.608 -50.892 1.00 90.00 112 THR A O 1
ATOM 868 N N . SER A 1 113 ? 32.240 1.847 -49.571 1.00 89.56 113 SER A N 1
ATOM 869 C CA . SER A 1 113 ? 33.477 1.128 -49.887 1.00 89.56 113 SER A CA 1
ATOM 870 C C . SER A 1 113 ? 33.517 0.727 -51.364 1.00 89.56 113 SER A C 1
ATOM 872 O O . SER A 1 113 ? 34.486 1.029 -52.067 1.00 89.56 113 SER A O 1
ATOM 874 N N . ASN A 1 114 ? 32.428 0.139 -51.869 1.00 89.62 114 ASN A N 1
ATOM 875 C CA . ASN A 1 114 ? 32.289 -0.233 -53.275 1.00 89.62 114 ASN A CA 1
ATOM 876 C C . ASN A 1 114 ? 32.398 0.987 -54.203 1.00 89.62 114 ASN A C 1
ATOM 878 O O . ASN A 1 114 ? 33.105 0.931 -55.210 1.00 89.62 114 ASN A O 1
ATOM 882 N N . GLU A 1 115 ? 31.772 2.113 -53.855 1.00 90.25 115 GLU A N 1
ATOM 883 C CA . GLU A 1 115 ? 31.913 3.370 -54.601 1.00 90.25 115 GLU A CA 1
ATOM 884 C C . GLU A 1 115 ? 33.364 3.866 -54.635 1.00 90.25 115 GLU A C 1
ATOM 886 O O . GLU A 1 115 ? 33.861 4.254 -55.694 1.00 90.25 115 GLU A O 1
ATOM 891 N N . THR A 1 116 ? 34.077 3.795 -53.509 1.00 90.81 116 THR A N 1
ATOM 892 C CA . THR A 1 116 ? 35.488 4.202 -53.419 1.00 90.81 116 THR A CA 1
ATOM 893 C C . THR A 1 116 ? 36.380 3.325 -54.300 1.00 90.81 116 THR A C 1
ATOM 895 O O . THR A 1 116 ? 37.228 3.839 -55.037 1.00 90.81 116 THR A O 1
ATOM 898 N N . VAL A 1 117 ? 36.168 2.004 -54.280 1.00 89.56 117 VAL A N 1
ATOM 899 C CA . VAL A 1 117 ? 36.875 1.044 -55.146 1.00 89.56 117 VAL A CA 1
ATOM 900 C C . VAL A 1 117 ? 36.578 1.316 -56.624 1.00 89.56 117 VAL A C 1
ATOM 902 O O . VAL A 1 117 ? 37.498 1.332 -57.450 1.00 89.56 117 VAL A O 1
ATOM 905 N N . ASN A 1 118 ? 35.319 1.596 -56.965 1.00 89.56 118 ASN A N 1
ATOM 906 C CA . ASN A 1 118 ? 34.918 1.949 -58.325 1.00 89.56 118 ASN A CA 1
ATOM 907 C C . ASN A 1 118 ? 35.598 3.245 -58.795 1.00 89.56 118 ASN A C 1
ATOM 909 O O . ASN A 1 118 ? 36.163 3.275 -59.891 1.00 89.56 118 ASN A O 1
ATOM 913 N N . LEU A 1 119 ? 35.633 4.291 -57.960 1.00 91.69 119 LEU A N 1
ATOM 914 C CA . LEU A 1 119 ? 36.331 5.548 -58.257 1.00 91.69 119 LEU A CA 1
ATOM 915 C C . LEU A 1 119 ? 37.843 5.353 -58.428 1.00 91.69 119 LEU A C 1
ATOM 917 O O . LEU A 1 119 ? 38.446 5.959 -59.318 1.00 91.69 119 LEU A O 1
ATOM 921 N N . ALA A 1 120 ? 38.472 4.520 -57.595 1.00 91.25 120 ALA A N 1
ATOM 922 C CA . ALA A 1 120 ? 39.897 4.210 -57.704 1.00 91.25 120 ALA A CA 1
ATOM 923 C C . ALA A 1 120 ? 40.213 3.480 -59.020 1.00 91.25 120 ALA A C 1
ATOM 925 O O . ALA A 1 120 ? 41.170 3.830 -59.716 1.00 91.25 120 ALA A O 1
ATOM 926 N N . THR A 1 121 ? 39.365 2.520 -59.399 1.00 92.06 121 THR A N 1
ATOM 927 C CA . THR A 1 121 ? 39.487 1.764 -60.653 1.00 92.06 121 THR A CA 1
ATOM 928 C C . THR A 1 121 ? 39.302 2.673 -61.869 1.00 92.06 121 THR A C 1
ATOM 930 O O . THR A 1 121 ? 40.126 2.645 -62.784 1.00 92.06 121 THR A O 1
ATOM 933 N N . ALA A 1 122 ? 38.284 3.539 -61.859 1.00 91.88 122 ALA A N 1
ATOM 934 C CA . ALA A 1 122 ? 38.042 4.510 -62.925 1.00 91.88 122 ALA A CA 1
ATOM 935 C C . ALA A 1 122 ? 39.214 5.496 -63.084 1.00 91.88 122 ALA A C 1
ATOM 937 O O . ALA A 1 122 ? 39.681 5.737 -64.199 1.00 91.88 122 ALA A O 1
ATOM 938 N N . ASN A 1 123 ? 39.752 6.015 -61.972 1.00 92.25 123 ASN A N 1
ATOM 939 C CA . ASN A 1 123 ? 40.944 6.868 -61.998 1.00 92.25 123 ASN A CA 1
ATOM 940 C C . ASN A 1 123 ? 42.167 6.138 -62.568 1.00 92.25 123 ASN A C 1
ATOM 942 O O . ASN A 1 123 ? 42.927 6.721 -63.343 1.00 92.25 123 ASN A O 1
ATOM 946 N N . HIS A 1 124 ? 42.372 4.870 -62.205 1.00 92.19 124 HIS A N 1
ATOM 947 C CA . HIS A 1 124 ? 43.469 4.071 -62.745 1.00 92.19 124 HIS A CA 1
ATOM 948 C C . HIS A 1 124 ? 43.342 3.879 -64.264 1.00 92.19 124 HIS A C 1
ATOM 950 O O . HIS A 1 124 ? 44.302 4.133 -64.992 1.00 92.19 124 HIS A O 1
ATOM 956 N N . GLN A 1 125 ? 42.152 3.518 -64.753 1.00 93.06 125 GLN A N 1
ATOM 957 C CA . GLN A 1 125 ? 41.880 3.382 -66.187 1.00 93.06 125 GLN A CA 1
ATOM 958 C C . GLN A 1 125 ? 42.121 4.691 -66.947 1.00 93.06 125 GLN A C 1
ATOM 960 O O . GLN A 1 125 ? 42.771 4.684 -67.993 1.00 93.06 125 GLN A O 1
ATOM 965 N N . LEU A 1 126 ? 41.669 5.824 -66.400 1.00 92.25 126 LEU A N 1
ATOM 966 C CA . LEU A 1 126 ? 41.893 7.136 -67.004 1.00 92.25 126 LEU A CA 1
ATOM 967 C C . LEU A 1 126 ? 43.391 7.445 -67.158 1.00 92.25 126 LEU A C 1
ATOM 969 O O . LEU A 1 126 ? 43.808 7.953 -68.198 1.00 92.25 126 LEU A O 1
ATOM 973 N N . ARG A 1 127 ? 44.221 7.099 -66.161 1.00 92.50 127 ARG A N 1
ATOM 974 C CA . ARG A 1 127 ? 45.682 7.286 -66.245 1.00 92.50 127 ARG A CA 1
ATOM 975 C C . ARG A 1 127 ? 46.304 6.456 -67.367 1.00 92.50 127 ARG A C 1
ATOM 977 O O . ARG A 1 127 ? 47.117 6.997 -68.109 1.00 92.50 127 ARG A O 1
ATOM 984 N N . LEU A 1 128 ? 45.903 5.192 -67.520 1.00 93.12 128 LEU A N 1
ATOM 985 C CA . LEU A 1 128 ? 46.403 4.327 -68.596 1.00 93.12 128 LEU A CA 1
ATOM 986 C C . LEU A 1 128 ? 46.055 4.879 -69.983 1.00 93.12 128 LEU A C 1
ATOM 988 O O . LEU A 1 128 ? 46.908 4.900 -70.867 1.00 93.12 128 LEU A O 1
ATOM 992 N N . ILE A 1 129 ? 44.827 5.378 -70.159 1.00 92.06 129 ILE A N 1
ATOM 993 C CA . ILE A 1 129 ? 44.394 6.016 -71.408 1.00 92.06 129 ILE A CA 1
ATOM 994 C C . ILE A 1 129 ? 45.272 7.237 -71.712 1.00 92.06 129 ILE A C 1
ATOM 996 O O . ILE A 1 129 ? 45.800 7.360 -72.815 1.00 92.06 129 ILE A O 1
ATOM 1000 N N . VAL A 1 130 ? 45.481 8.118 -70.729 1.00 91.62 130 VAL A N 1
ATOM 1001 C CA . VAL A 1 130 ? 46.322 9.315 -70.896 1.00 91.62 130 VAL A CA 1
ATOM 1002 C C . VAL A 1 130 ? 47.767 8.955 -71.257 1.00 91.62 130 VAL A C 1
ATOM 1004 O O . VAL A 1 130 ? 48.369 9.637 -72.085 1.00 91.62 130 VAL A O 1
ATOM 1007 N N . GLU A 1 131 ? 48.338 7.900 -70.670 1.00 91.00 131 GLU A N 1
ATOM 1008 C CA . GLU A 1 131 ? 49.690 7.454 -71.029 1.00 91.00 131 GLU A CA 1
ATOM 1009 C C . GLU A 1 131 ? 49.773 6.875 -72.443 1.00 91.00 131 GLU A C 1
ATOM 1011 O O . GLU A 1 131 ? 50.722 7.194 -73.158 1.00 91.00 131 GLU A O 1
ATOM 1016 N N . GLN A 1 132 ? 48.774 6.108 -72.894 1.00 87.69 132 GLN A N 1
ATOM 1017 C CA . GLN A 1 132 ? 48.743 5.623 -74.279 1.00 87.69 132 GLN A CA 1
ATOM 1018 C C . GLN A 1 132 ? 48.723 6.764 -75.301 1.00 87.69 132 GLN A C 1
ATOM 1020 O O . GLN A 1 132 ? 49.449 6.707 -76.293 1.00 87.69 132 GLN A O 1
ATOM 1025 N N . PHE A 1 133 ? 47.953 7.826 -75.039 1.00 84.44 133 PHE A N 1
ATOM 1026 C CA . PHE A 1 133 ? 47.923 9.004 -75.911 1.00 84.44 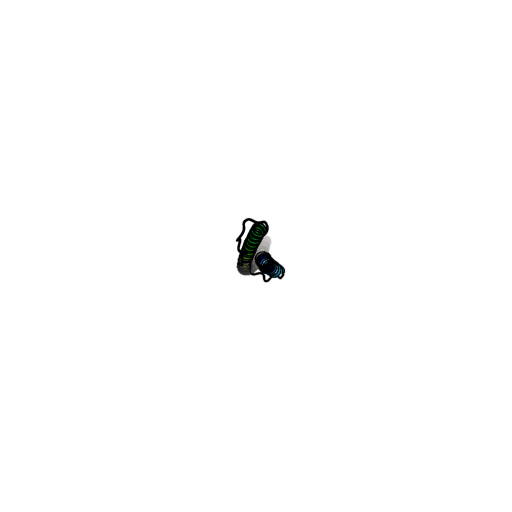133 PHE A CA 1
ATOM 1027 C C . PHE A 1 133 ? 49.244 9.781 -75.933 1.00 84.44 133 PHE A C 1
ATOM 1029 O O . PHE A 1 133 ? 49.542 10.411 -76.938 1.00 84.44 133 PHE A O 1
ATOM 1036 N N . LYS A 1 134 ? 50.041 9.754 -74.857 1.00 81.69 134 LYS A N 1
ATOM 1037 C CA . LYS A 1 134 ? 51.366 10.403 -74.828 1.00 81.69 134 LYS A CA 1
ATOM 1038 C C . LYS A 1 134 ? 52.444 9.637 -75.599 1.00 81.69 134 LYS A C 1
ATOM 1040 O O . LYS A 1 134 ? 53.473 10.224 -75.919 1.00 81.69 134 LYS A O 1
ATOM 1045 N N . LEU A 1 135 ? 52.248 8.338 -75.817 1.00 71.25 135 LEU A N 1
ATOM 1046 C CA . LEU A 1 135 ? 53.197 7.451 -76.499 1.00 71.25 135 LEU A CA 1
ATOM 1047 C C . LEU A 1 135 ? 52.909 7.294 -78.005 1.00 71.25 135 LEU A C 1
ATOM 1049 O O . LEU A 1 135 ? 53.671 6.608 -78.685 1.00 71.25 135 LEU A O 1
ATOM 1053 N N . SER A 1 136 ? 51.828 7.903 -78.504 1.00 62.09 136 SER A N 1
ATOM 1054 C CA . SER A 1 136 ? 51.446 7.959 -79.926 1.00 62.09 136 SER A CA 1
ATOM 1055 C C . SER A 1 136 ? 51.821 9.305 -80.538 1.00 62.09 136 SER A C 1
ATOM 1057 O O . SER A 1 136 ? 52.163 9.318 -81.740 1.00 62.09 136 SER A O 1
#

Sequence (136 aa):
MLALAISVLYVIYKPILLLKEIVMDLSKGNGDLTRRLEVKNQDDLGQISQGINQFIANLQSMMLEVLQSSTHIDSSVERLKSETEANNHILAAHATETEKIVAAIEEMSETTSNETVNLATANHQLRLIVEQFKLS

Radius of gyration: 45.45 Å; chains: 1; bounding box: 86×20×134 Å

InterPro domains:
  IPR003660 HAMP domain [PF00672] (14-60)
  IPR003660 HAMP domain [PS50885] (10-64)
  IPR003660 HAMP domain [SM00304] (10-64)

Foldseek 3Di:
DVVVVVVVCVVVVVLVVVVVVQVVLVVVVNRPLVDARDQDDPDPSSVVRVVVNVVSVVVVVVVVVVVVVVVVVVVVVVVVVVVVVVVVVVVVVVVVVVVVVVVVVVVVVVVVVVVVVVVVVVVVVVVVVVVVVVVD

Secondary structure (DSSP, 8-state):
-HHHHHHHHHHHHHHHHHHHHHHHHHHTT---TT-------SSHHHHHHHHHHHHHHHHHHHHHHHHHHHHHHHHHHHHHHHHHHHHHHHHHHHHHHHHHHHHHHHHHHHHHHHHHHHHHHHHHHHHHHHHHHH--

Organism: NCBI:txid314608

pLDDT: mean 90.5, std 6.99, range [62.09, 98.25]